Protein AF-A0A7C5E8R4-F1 (afdb_monomer)

Nearest PDB structures (foldseek):
  7vsr-assembly1_N  TM=3.835E-01  e=7.358E-01  Escherichia coli K-12
  7dvb-assembly1_A  TM=5.739E-01  e=4.424E+00  Bacteroides thetaiotaomicron
  8g7m-assembly1_G  TM=2.195E-01  e=1.228E+00  Homo sapiens

Structure (mmCIF, N/CA/C/O backbone):
data_AF-A0A7C5E8R4-F1
#
_entry.id   AF-A0A7C5E8R4-F1
#
loop_
_atom_site.group_PDB
_atom_site.id
_atom_site.type_symbol
_atom_site.label_atom_id
_atom_site.label_alt_id
_atom_site.label_comp_id
_atom_site.label_asym_id
_atom_site.label_entity_id
_atom_site.label_seq_id
_atom_site.pdbx_PDB_ins_code
_atom_site.Cartn_x
_atom_site.Cartn_y
_atom_site.Cartn_z
_atom_site.occupancy
_atom_site.B_iso_or_equiv
_atom_site.auth_seq_id
_atom_site.auth_comp_id
_atom_site.auth_asym_id
_atom_site.auth_atom_id
_atom_site.pdbx_PDB_model_num
ATOM 1 N N . MET A 1 1 ? -2.886 -1.172 14.171 1.00 91.06 1 MET A N 1
ATOM 2 C CA . MET A 1 1 ? -3.017 -1.375 12.715 1.00 91.06 1 MET A CA 1
ATOM 3 C C . MET A 1 1 ? -2.032 -2.446 12.272 1.00 91.06 1 MET A C 1
ATOM 5 O O . MET A 1 1 ? -0.937 -2.501 12.823 1.00 91.06 1 MET A O 1
ATOM 9 N N . HIS A 1 2 ? -2.402 -3.301 11.320 1.00 93.00 2 HIS A N 1
ATOM 10 C CA . HIS A 1 2 ? -1.502 -4.314 10.748 1.00 93.00 2 HIS A CA 1
ATOM 11 C C . HIS A 1 2 ? -1.121 -3.927 9.313 1.00 93.00 2 HIS A C 1
ATOM 13 O O . HIS A 1 2 ? -1.971 -3.427 8.581 1.00 93.00 2 HIS A O 1
ATOM 19 N N . VAL A 1 3 ? 0.144 -4.123 8.923 1.00 95.75 3 VAL A N 1
ATOM 20 C CA . VAL A 1 3 ? 0.657 -3.740 7.598 1.00 95.75 3 VAL A CA 1
ATOM 21 C C . VAL A 1 3 ? 1.123 -4.980 6.846 1.00 95.75 3 VAL A C 1
ATOM 23 O O . VAL A 1 3 ? 1.977 -5.714 7.336 1.00 95.75 3 VAL A O 1
ATOM 26 N N . ILE A 1 4 ? 0.585 -5.176 5.648 1.00 97.00 4 ILE A N 1
ATOM 27 C CA . ILE A 1 4 ? 1.017 -6.169 4.666 1.00 97.00 4 ILE A CA 1
ATOM 28 C C . ILE A 1 4 ? 1.792 -5.407 3.590 1.00 97.00 4 ILE A C 1
ATOM 30 O O . ILE A 1 4 ? 1.228 -4.557 2.909 1.00 97.00 4 ILE A O 1
ATOM 34 N N . ASP A 1 5 ? 3.088 -5.666 3.454 1.00 97.06 5 ASP A N 1
ATOM 35 C CA . ASP A 1 5 ? 3.954 -4.944 2.518 1.00 97.06 5 ASP A CA 1
ATOM 36 C C . ASP A 1 5 ? 4.384 -5.859 1.366 1.00 97.06 5 ASP A C 1
ATOM 38 O O . ASP A 1 5 ? 5.187 -6.773 1.554 1.00 97.06 5 ASP A O 1
ATOM 42 N N . LEU A 1 6 ? 3.849 -5.603 0.170 1.00 97.75 6 LEU A N 1
ATOM 43 C CA . LEU A 1 6 ? 4.132 -6.363 -1.049 1.00 97.75 6 LEU A CA 1
ATOM 44 C C . LEU A 1 6 ? 5.290 -5.761 -1.866 1.00 97.75 6 LEU A C 1
ATOM 46 O O . LEU A 1 6 ? 5.515 -6.164 -3.008 1.00 97.75 6 LEU A O 1
ATOM 50 N N . THR A 1 7 ? 6.038 -4.798 -1.318 1.00 97.06 7 THR A N 1
ATOM 51 C CA . THR A 1 7 ? 7.160 -4.144 -2.016 1.00 97.06 7 THR A CA 1
ATOM 52 C C . THR A 1 7 ? 8.213 -5.155 -2.475 1.00 97.06 7 THR A C 1
ATOM 54 O O . THR A 1 7 ? 8.653 -5.139 -3.626 1.00 97.06 7 THR A O 1
ATOM 57 N N . GLN A 1 8 ? 8.580 -6.088 -1.592 1.00 97.31 8 GLN A N 1
ATOM 58 C CA . GLN A 1 8 ? 9.568 -7.121 -1.898 1.00 97.31 8 GLN A CA 1
ATOM 59 C C . GLN A 1 8 ? 9.076 -8.091 -2.9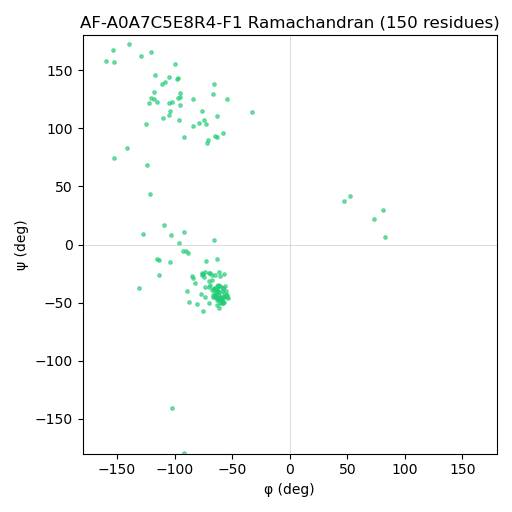83 1.00 97.31 8 GLN A C 1
ATOM 61 O O . GLN A 1 8 ? 9.867 -8.496 -3.840 1.00 97.31 8 GLN A O 1
ATOM 66 N N . ASP A 1 9 ? 7.789 -8.450 -2.960 1.00 97.94 9 ASP A N 1
ATOM 67 C CA . ASP A 1 9 ? 7.179 -9.308 -3.978 1.00 97.94 9 ASP A CA 1
ATOM 68 C C . ASP A 1 9 ? 7.176 -8.616 -5.341 1.00 97.94 9 ASP A C 1
ATOM 70 O O . ASP A 1 9 ? 7.522 -9.240 -6.343 1.00 97.94 9 ASP A O 1
ATOM 74 N N . TYR A 1 10 ? 6.869 -7.316 -5.381 1.00 97.44 10 TYR A N 1
ATOM 75 C CA . TYR A 1 10 ? 6.907 -6.540 -6.617 1.00 97.44 10 TYR A CA 1
ATOM 76 C C . TYR A 1 10 ? 8.308 -6.525 -7.232 1.00 97.44 10 TYR A C 1
ATOM 78 O O . TYR A 1 10 ? 8.483 -6.859 -8.404 1.00 97.44 10 TYR A O 1
ATOM 86 N N . ILE A 1 11 ? 9.326 -6.194 -6.435 1.00 96.94 11 ILE A N 1
ATOM 87 C CA . ILE A 1 11 ? 10.716 -6.162 -6.902 1.00 96.94 11 ILE A CA 1
ATOM 88 C C . ILE A 1 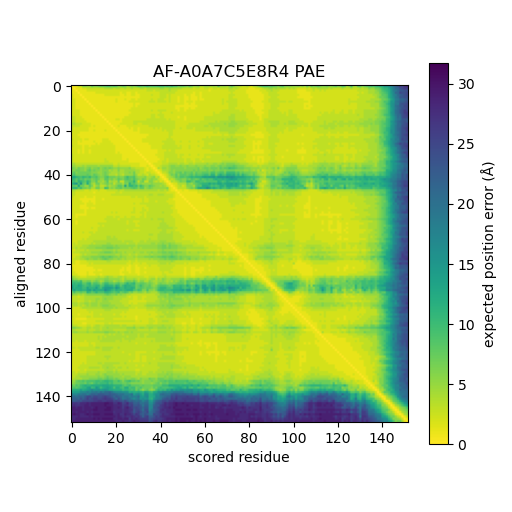11 ? 11.131 -7.541 -7.420 1.00 96.94 11 ILE A C 1
ATOM 90 O O . ILE A 1 11 ? 11.633 -7.676 -8.536 1.00 96.94 11 ILE A O 1
ATOM 94 N N . ARG A 1 12 ? 10.863 -8.590 -6.640 1.00 97.31 12 ARG A N 1
ATOM 95 C CA . ARG A 1 12 ? 11.242 -9.956 -6.996 1.00 97.31 12 ARG A CA 1
ATOM 96 C C . ARG A 1 12 ? 10.547 -10.436 -8.268 1.00 97.31 12 ARG A C 1
ATOM 98 O O . ARG A 1 12 ? 11.205 -10.980 -9.152 1.00 97.31 12 ARG A O 1
ATOM 105 N N . TYR A 1 13 ? 9.227 -10.316 -8.342 1.00 96.62 13 TYR A N 1
ATOM 106 C CA . TYR A 1 13 ? 8.450 -10.946 -9.405 1.00 96.62 13 TYR A CA 1
ATOM 107 C C . TYR A 1 13 ? 8.312 -10.055 -10.634 1.00 96.62 13 TYR A C 1
ATOM 109 O O . TYR A 1 13 ? 8.445 -10.557 -11.745 1.00 96.62 13 TYR A O 1
ATOM 117 N N . VAL A 1 14 ? 8.106 -8.748 -10.471 1.00 94.75 14 VAL A N 1
ATOM 118 C CA . VAL A 1 14 ? 7.896 -7.827 -11.599 1.00 94.75 14 VAL A CA 1
ATOM 119 C C . VAL A 1 14 ? 9.218 -7.301 -12.146 1.00 94.75 14 VAL A C 1
ATOM 121 O O . VAL A 1 14 ? 9.431 -7.358 -13.355 1.00 94.75 14 VAL A O 1
ATOM 124 N N . ILE A 1 15 ? 10.118 -6.809 -11.289 1.00 9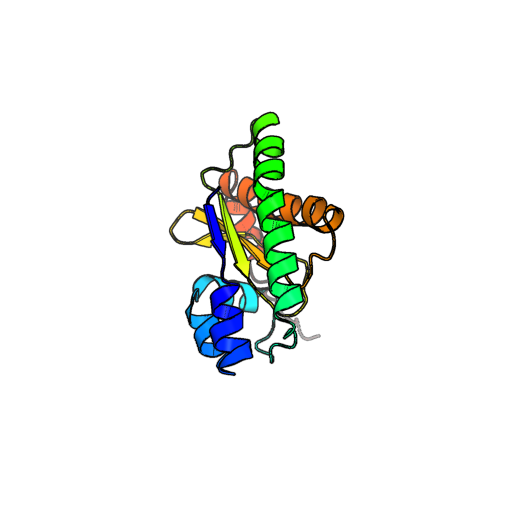4.88 15 ILE A N 1
ATOM 125 C CA . ILE A 1 15 ? 11.355 -6.160 -11.756 1.00 94.88 15 ILE A CA 1
ATOM 126 C C . ILE A 1 15 ? 12.417 -7.194 -12.130 1.00 94.88 15 ILE A C 1
ATOM 128 O O . ILE A 1 15 ? 12.958 -7.150 -13.233 1.00 94.88 15 ILE A O 1
ATOM 132 N N . GLN A 1 16 ? 12.701 -8.139 -11.235 1.00 95.38 16 GLN A N 1
ATOM 133 C CA . GLN A 1 16 ? 13.826 -9.064 -11.400 1.00 95.38 16 GLN A CA 1
ATOM 134 C C . GLN A 1 16 ? 13.496 -10.281 -12.273 1.00 95.38 16 GLN A C 1
ATOM 136 O O . GLN A 1 16 ? 14.392 -10.839 -12.905 1.00 95.38 16 GLN A O 1
ATOM 141 N N . GLN A 1 17 ? 12.233 -10.721 -12.299 1.00 95.38 17 GLN A N 1
ATOM 142 C CA . GLN A 1 17 ? 11.823 -11.950 -12.995 1.00 95.38 17 GLN A CA 1
ATOM 143 C C . GLN A 1 17 ? 10.911 -11.730 -14.204 1.00 95.38 17 GLN A C 1
ATOM 145 O O . GLN A 1 17 ? 10.717 -12.683 -14.957 1.00 95.38 17 GLN A O 1
ATOM 150 N N . ASP A 1 18 ? 10.350 -10.530 -14.384 1.00 93.62 18 ASP A N 1
ATOM 151 C CA . ASP A 1 18 ? 9.354 -10.219 -15.424 1.00 93.62 18 ASP A CA 1
ATOM 152 C C . ASP A 1 18 ? 8.152 -11.192 -15.420 1.00 93.62 18 ASP A C 1
ATOM 154 O O . ASP A 1 18 ? 7.670 -11.671 -16.445 1.00 93.62 18 ASP A O 1
ATOM 158 N N . ARG A 1 19 ? 7.676 -11.531 -14.215 1.00 94.69 19 ARG A N 1
ATOM 159 C CA . ARG A 1 19 ? 6.561 -12.450 -13.936 1.00 94.69 19 ARG A CA 1
ATOM 160 C C . ARG A 1 19 ? 5.482 -11.768 -13.084 1.00 94.69 19 ARG A C 1
ATOM 162 O O . ARG A 1 19 ? 5.278 -12.165 -11.936 1.00 94.69 19 ARG A O 1
ATOM 169 N N . PRO A 1 20 ? 4.747 -10.780 -13.624 1.00 93.50 20 PRO A N 1
ATOM 170 C CA . PRO A 1 20 ? 3.725 -10.048 -12.870 1.00 93.50 20 PRO A CA 1
ATOM 171 C C . PRO A 1 20 ? 2.592 -10.926 -12.329 1.00 93.50 20 PRO A C 1
ATOM 173 O O . PRO A 1 20 ? 2.060 -10.627 -11.270 1.00 93.50 20 PRO A O 1
ATOM 176 N N . ALA A 1 21 ? 2.292 -12.060 -12.967 1.00 94.44 21 ALA A N 1
ATOM 177 C CA . ALA A 1 21 ? 1.315 -13.010 -12.434 1.00 94.44 21 ALA A CA 1
ATOM 178 C C . ALA A 1 21 ? 1.688 -13.523 -11.027 1.00 94.44 21 ALA A C 1
ATOM 180 O O . ALA A 1 21 ? 0.820 -13.635 -10.177 1.00 94.44 21 ALA A O 1
ATOM 181 N N . LEU A 1 22 ? 2.979 -13.748 -10.738 1.00 96.38 22 LEU A N 1
ATOM 182 C CA . LEU A 1 22 ? 3.416 -14.190 -9.404 1.00 96.38 22 LEU A CA 1
ATOM 183 C C . LEU A 1 22 ? 3.279 -13.094 -8.341 1.00 96.38 22 LEU A C 1
ATOM 185 O O . LEU A 1 22 ? 3.178 -13.396 -7.155 1.00 96.38 22 LEU A O 1
ATOM 189 N N . TYR A 1 23 ? 3.301 -11.830 -8.765 1.00 96.56 23 TYR A N 1
ATOM 190 C CA . TYR A 1 23 ? 3.002 -10.701 -7.897 1.00 96.56 23 TYR A CA 1
ATOM 191 C C . TYR A 1 23 ? 1.503 -10.617 -7.607 1.00 96.56 23 TYR A C 1
ATOM 193 O O . TYR A 1 23 ? 1.113 -10.492 -6.453 1.00 96.56 23 TYR A O 1
ATOM 201 N N . GLU A 1 24 ? 0.666 -10.769 -8.636 1.00 95.62 24 GLU A N 1
ATOM 202 C CA . GLU A 1 24 ? -0.789 -10.830 -8.470 1.00 95.62 24 GLU A CA 1
ATOM 203 C C . GLU A 1 24 ? -1.215 -12.014 -7.574 1.00 95.62 24 GLU A C 1
ATOM 205 O O . GLU A 1 24 ? -2.111 -11.882 -6.739 1.00 95.62 24 GLU A O 1
ATOM 210 N N . ASP A 1 25 ? -0.512 -13.144 -7.671 1.00 96.81 25 ASP A N 1
ATOM 211 C CA . ASP A 1 25 ? -0.744 -14.337 -6.851 1.00 96.81 25 ASP A CA 1
ATOM 212 C C . ASP A 1 25 ? -0.292 -14.182 -5.385 1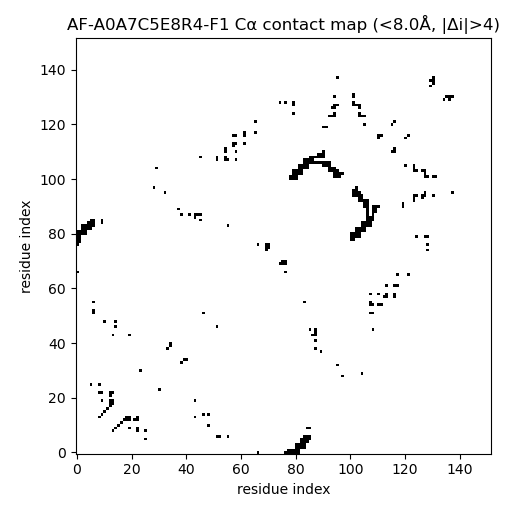.00 96.81 25 ASP A C 1
ATOM 214 O O . ASP A 1 25 ? -0.666 -15.007 -4.549 1.00 96.81 25 ASP A O 1
ATOM 218 N N . SER A 1 26 ? 0.498 -13.154 -5.037 1.00 97.12 26 SER A N 1
ATOM 219 C CA . SER A 1 26 ? 0.954 -12.962 -3.651 1.00 97.12 26 SER A CA 1
ATOM 220 C C . SER A 1 26 ? -0.159 -12.463 -2.725 1.00 97.12 26 SER A C 1
ATOM 222 O O . SER A 1 26 ? -0.111 -12.713 -1.519 1.00 97.12 26 SER A O 1
ATOM 224 N N . LEU A 1 27 ? -1.190 -11.815 -3.284 1.00 96.94 27 LEU A N 1
ATOM 225 C CA . LEU A 1 27 ? -2.408 -11.447 -2.562 1.00 96.94 27 LEU A CA 1
ATOM 226 C C . LEU A 1 27 ? -3.624 -11.357 -3.511 1.00 96.94 27 LEU A C 1
ATOM 228 O O . LEU A 1 27 ? -4.087 -10.255 -3.814 1.00 96.94 27 LEU A O 1
ATOM 232 N N . PRO A 1 28 ? -4.187 -12.488 -3.977 1.00 95.25 28 PRO A N 1
ATOM 233 C CA . PRO A 1 28 ? -5.179 -12.505 -5.057 1.00 95.25 28 PRO A CA 1
ATOM 234 C C . PRO A 1 28 ? -6.402 -11.616 -4.804 1.00 95.25 28 PRO A C 1
ATOM 236 O O . PRO A 1 28 ? -6.849 -10.898 -5.696 1.00 95.25 28 PRO A O 1
ATOM 239 N N . GLN A 1 29 ? -6.910 -11.596 -3.569 1.00 94.56 29 GLN A N 1
ATOM 240 C CA . GLN A 1 29 ? -8.087 -10.815 -3.182 1.00 94.56 29 GLN A CA 1
ATOM 241 C C . GLN A 1 29 ? -7.869 -9.306 -3.359 1.00 94.56 29 GLN A C 1
ATOM 243 O O . GLN A 1 29 ? -8.799 -8.592 -3.740 1.00 94.56 29 GLN A O 1
ATOM 248 N N . LEU A 1 30 ? -6.644 -8.817 -3.113 1.00 94.25 30 LEU A N 1
ATOM 249 C CA . LEU A 1 30 ? -6.281 -7.428 -3.389 1.00 94.25 30 LEU 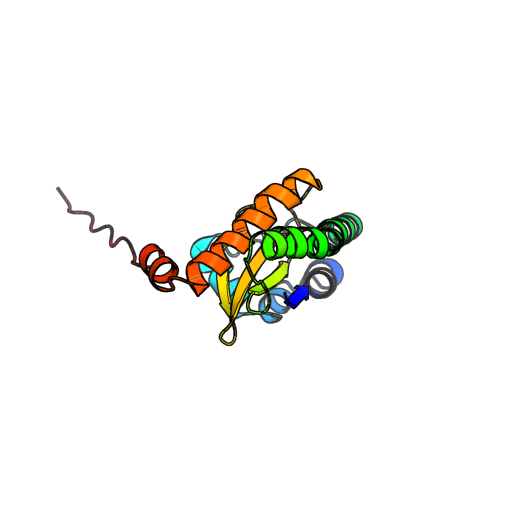A CA 1
ATOM 250 C C . LEU A 1 30 ? -6.424 -7.142 -4.880 1.00 94.25 30 LEU A C 1
ATOM 252 O O . LEU A 1 30 ? -7.095 -6.184 -5.257 1.00 94.25 30 LEU A O 1
ATOM 256 N N . PHE A 1 31 ? -5.774 -7.946 -5.720 1.00 93.50 31 PHE A N 1
ATOM 257 C CA . PHE A 1 31 ? -5.692 -7.672 -7.152 1.00 93.50 31 PHE A CA 1
ATOM 258 C C . PHE A 1 31 ? -7.035 -7.872 -7.852 1.00 93.50 31 PHE A C 1
ATOM 260 O O . PHE A 1 31 ? -7.393 -7.072 -8.714 1.00 93.50 31 PHE A O 1
ATOM 267 N N . GLU A 1 32 ? -7.835 -8.858 -7.441 1.00 92.19 32 GLU A N 1
ATOM 268 C CA . GLU A 1 32 ? -9.220 -9.000 -7.898 1.00 92.19 32 GLU A CA 1
ATOM 269 C C . GLU A 1 32 ? -10.038 -7.738 -7.605 1.00 92.19 32 GLU A C 1
ATOM 271 O O . GLU A 1 32 ? -10.671 -7.191 -8.511 1.00 92.19 32 GLU A O 1
ATOM 276 N N . HIS A 1 33 ? -9.975 -7.227 -6.371 1.00 90.25 33 HIS A N 1
ATOM 277 C CA . HIS A 1 33 ? -10.667 -5.997 -5.996 1.00 90.25 33 HIS A CA 1
ATOM 278 C C . HIS A 1 33 ? -10.118 -4.777 -6.756 1.00 90.25 33 HIS A C 1
ATOM 280 O O . HIS A 1 33 ? -10.879 -3.962 -7.282 1.00 90.25 33 HIS A O 1
ATOM 286 N N . TYR A 1 34 ? -8.795 -4.649 -6.850 1.00 91.00 34 TYR A N 1
ATOM 287 C CA . TYR A 1 34 ? -8.120 -3.547 -7.532 1.00 91.00 34 TYR A CA 1
ATOM 288 C C . TYR A 1 34 ? -8.495 -3.476 -9.019 1.00 91.00 34 TYR A C 1
ATOM 290 O O . TYR A 1 34 ? -8.860 -2.409 -9.516 1.00 91.00 34 TYR A O 1
ATOM 298 N N . TYR A 1 35 ? -8.501 -4.608 -9.728 1.00 90.62 35 TYR A N 1
ATOM 299 C CA . TYR A 1 35 ? -8.896 -4.650 -11.139 1.00 90.62 35 TYR A CA 1
ATOM 300 C C . TYR A 1 35 ? -10.405 -4.549 -11.358 1.00 90.62 35 TYR A C 1
ATOM 302 O O . TYR A 1 35 ? -10.845 -4.101 -12.414 1.00 90.62 35 TYR A O 1
ATOM 310 N N . GLN A 1 36 ? -11.224 -4.947 -10.384 1.00 87.56 36 GLN A N 1
ATOM 311 C CA . GLN A 1 36 ? -12.671 -4.789 -10.499 1.00 87.56 36 GLN A CA 1
ATOM 312 C C . GLN A 1 36 ? -13.085 -3.311 -10.530 1.00 87.56 36 GLN A C 1
ATOM 314 O O . GLN A 1 36 ? -14.035 -2.960 -11.234 1.00 87.56 36 GLN A O 1
ATOM 319 N N . PHE A 1 37 ? -12.412 -2.460 -9.753 1.00 82.88 37 PHE A N 1
ATOM 320 C CA . PHE A 1 37 ? -12.860 -1.084 -9.537 1.00 82.88 37 PHE A CA 1
ATOM 321 C C . PHE A 1 37 ? -11.943 -0.019 -10.120 1.00 82.88 37 PHE A C 1
ATOM 323 O O . PHE A 1 37 ? -12.424 1.078 -10.397 1.00 82.88 37 PHE A O 1
ATOM 330 N N . TRP A 1 38 ? -10.652 -0.308 -10.278 1.00 85.56 38 TRP A N 1
ATOM 331 C CA . TRP A 1 38 ? -9.662 0.761 -10.333 1.00 85.56 38 TRP A CA 1
ATOM 332 C C . TRP A 1 38 ? -8.681 0.697 -11.493 1.00 85.56 38 TRP A C 1
ATOM 334 O O . TRP A 1 38 ? -8.318 1.730 -12.054 1.00 85.56 38 TRP A O 1
ATOM 344 N N . ALA A 1 39 ? -8.261 -0.506 -11.864 1.00 86.75 39 ALA A N 1
ATOM 345 C CA . ALA A 1 39 ? -7.252 -0.713 -12.889 1.00 86.75 39 ALA A CA 1
ATOM 346 C C . ALA A 1 39 ? -7.706 -1.722 -13.943 1.00 86.75 39 ALA A C 1
ATOM 348 O O . ALA A 1 39 ? -8.602 -2.533 -13.730 1.00 86.75 39 ALA A O 1
ATOM 349 N N . SER A 1 40 ? -7.037 -1.697 -15.090 1.00 85.31 40 SER A N 1
ATOM 350 C CA . SER A 1 40 ? -7.140 -2.759 -16.094 1.00 85.31 40 SER A CA 1
ATOM 351 C C . SER A 1 40 ? -5.937 -3.688 -15.971 1.00 85.31 40 SER A C 1
ATOM 353 O O . SER A 1 40 ? -4.880 -3.264 -15.518 1.00 85.31 40 SER A O 1
ATOM 355 N N . ARG A 1 41 ? -6.034 -4.945 -16.404 1.00 83.69 41 ARG A N 1
ATOM 356 C CA . ARG A 1 41 ? -4.841 -5.799 -16.507 1.00 83.69 41 ARG A CA 1
ATOM 357 C C . ARG A 1 41 ? -3.971 -5.324 -17.678 1.00 83.69 41 ARG A C 1
ATOM 359 O O . ARG A 1 41 ? -4.139 -5.767 -18.809 1.00 83.69 41 ARG A O 1
ATOM 366 N N . SER A 1 42 ? -3.096 -4.365 -17.396 1.00 81.19 42 SER A N 1
ATOM 367 C CA . SER A 1 42 ? -2.097 -3.798 -18.298 1.00 81.19 42 SER A CA 1
ATOM 368 C C . SER A 1 42 ? -0.694 -4.005 -17.719 1.00 81.19 42 SER A C 1
ATOM 370 O O . SER A 1 42 ? -0.538 -4.388 -16.558 1.00 81.19 42 SER A O 1
ATOM 372 N N . SER A 1 43 ? 0.337 -3.806 -18.538 1.00 79.00 43 SER A N 1
ATOM 373 C CA . SER A 1 43 ? 1.722 -3.991 -18.103 1.00 79.00 43 SER A CA 1
ATOM 374 C C . SER A 1 43 ? 2.118 -2.970 -17.036 1.00 79.00 43 SER A C 1
ATOM 376 O O . SER A 1 43 ? 1.841 -1.778 -17.159 1.00 79.00 43 SER A O 1
ATOM 378 N N . TYR A 1 44 ? 2.842 -3.434 -16.020 1.00 81.38 44 TYR A N 1
ATOM 379 C CA . TYR A 1 44 ? 3.431 -2.570 -15.004 1.00 81.38 44 TYR A CA 1
ATOM 380 C C . TYR A 1 44 ? 4.523 -1.674 -15.602 1.00 81.38 44 TYR A C 1
ATOM 382 O O . TYR A 1 44 ? 5.441 -2.151 -16.275 1.00 81.38 44 TYR A O 1
ATOM 390 N N . PHE A 1 45 ? 4.432 -0.369 -15.339 1.00 78.56 45 PHE A N 1
ATOM 391 C CA . PHE A 1 45 ? 5.345 0.637 -15.894 1.00 78.56 45 PHE A CA 1
ATOM 392 C C . PHE A 1 45 ? 6.389 1.143 -14.889 1.00 78.56 45 PHE A C 1
ATOM 394 O O . PHE A 1 45 ? 7.369 1.772 -15.284 1.00 78.56 45 PHE A O 1
ATOM 401 N N . TYR A 1 46 ? 6.193 0.893 -13.595 1.00 80.00 46 TYR A N 1
ATOM 402 C CA . TYR A 1 46 ? 6.998 1.492 -12.538 1.00 80.00 46 TYR A CA 1
ATOM 403 C C . TYR A 1 46 ? 8.127 0.553 -12.099 1.00 80.00 46 TYR A C 1
ATOM 405 O O . TYR A 1 46 ? 7.861 -0.473 -11.486 1.00 80.00 46 TYR A O 1
ATOM 413 N N . LYS A 1 47 ? 9.384 0.846 -12.451 1.00 84.31 47 LYS A N 1
ATOM 414 C CA . LYS A 1 47 ? 10.496 -0.122 -12.313 1.00 84.31 47 LYS A CA 1
ATOM 415 C C . LYS A 1 47 ? 11.728 0.395 -11.556 1.00 84.31 47 LYS A C 1
ATOM 417 O O . LYS A 1 47 ? 12.753 -0.275 -11.555 1.00 84.31 47 LYS A O 1
ATOM 422 N N . ASP A 1 48 ? 11.653 1.566 -10.927 1.00 93.44 48 ASP A N 1
ATOM 423 C CA . ASP A 1 48 ? 12.771 2.105 -10.142 1.00 93.44 48 ASP A CA 1
ATOM 424 C C . ASP A 1 48 ? 12.765 1.518 -8.721 1.00 93.44 48 ASP A C 1
ATOM 426 O O . ASP A 1 48 ? 11.965 1.926 -7.881 1.00 93.44 48 ASP A O 1
ATOM 430 N N . GLU A 1 49 ? 13.642 0.541 -8.459 1.00 95.00 49 GLU A N 1
ATOM 431 C CA . GLU A 1 49 ? 13.735 -0.135 -7.154 1.00 95.00 49 GLU A CA 1
ATOM 432 C C . GLU A 1 49 ? 14.046 0.827 -5.997 1.00 95.00 49 GLU A C 1
ATOM 434 O O . GLU A 1 49 ? 13.467 0.688 -4.919 1.00 95.00 49 GLU A O 1
ATOM 439 N N . SER A 1 50 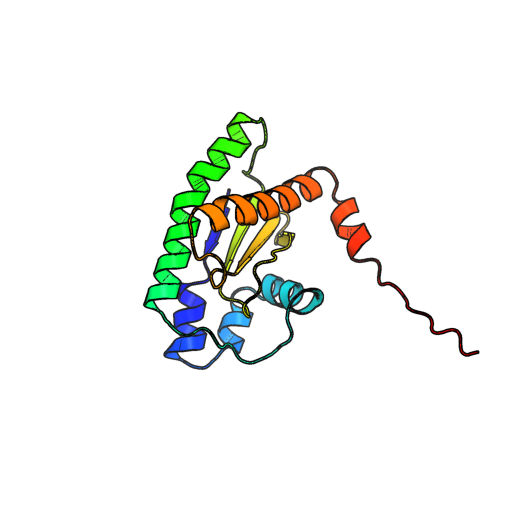? 14.934 1.805 -6.206 1.00 94.88 50 SER A N 1
ATOM 440 C CA . SER A 1 50 ? 15.325 2.751 -5.151 1.00 94.88 50 SER A CA 1
ATOM 441 C C . SER A 1 50 ? 14.152 3.637 -4.760 1.00 94.88 50 SER A C 1
ATOM 443 O O . SER A 1 50 ? 13.874 3.827 -3.578 1.00 94.88 50 SER A O 1
ATOM 445 N N . GLU A 1 51 ? 13.429 4.149 -5.753 1.00 94.50 51 GLU A N 1
ATOM 446 C CA . GLU A 1 51 ? 12.260 4.987 -5.510 1.00 94.50 51 GLU A CA 1
ATOM 447 C C . GLU A 1 51 ? 11.097 4.171 -4.910 1.00 94.50 51 GLU A C 1
ATOM 449 O O . GLU A 1 51 ? 10.364 4.666 -4.055 1.00 94.50 51 GLU A O 1
ATOM 454 N N . ILE A 1 52 ? 10.929 2.905 -5.305 1.00 95.25 52 ILE A N 1
ATOM 455 C CA . ILE A 1 52 ? 9.958 1.988 -4.688 1.00 95.25 52 ILE A CA 1
ATOM 456 C C . ILE A 1 52 ? 10.225 1.841 -3.185 1.00 95.25 52 ILE A C 1
ATOM 458 O O . ILE A 1 52 ? 9.307 2.028 -2.381 1.00 95.25 52 ILE A O 1
ATOM 462 N N . TRP A 1 53 ? 11.472 1.557 -2.799 1.00 95.81 53 TRP A N 1
ATOM 463 C CA . TRP A 1 53 ? 11.842 1.453 -1.388 1.00 95.81 53 TRP A CA 1
ATOM 464 C C . TRP A 1 53 ? 11.650 2.768 -0.651 1.00 95.81 53 TRP A C 1
ATOM 466 O O . TRP A 1 53 ? 11.021 2.780 0.405 1.00 95.81 53 TRP A O 1
ATOM 476 N N . HIS A 1 54 ? 12.098 3.875 -1.246 1.00 95.50 54 HIS A N 1
ATOM 477 C CA . HIS A 1 54 ? 11.945 5.199 -0.659 1.00 95.50 54 HIS A CA 1
ATOM 478 C C . HIS A 1 54 ? 10.480 5.518 -0.325 1.00 95.50 54 HIS A C 1
ATOM 480 O O . HIS A 1 54 ? 10.173 6.007 0.762 1.00 95.50 54 HIS A O 1
ATOM 486 N N . ARG A 1 55 ? 9.549 5.202 -1.232 1.00 94.75 55 ARG A N 1
ATOM 487 C CA . ARG A 1 55 ? 8.116 5.451 -1.020 1.00 94.75 55 ARG A CA 1
ATOM 488 C C . ARG A 1 55 ? 7.485 4.490 -0.021 1.00 94.75 55 ARG A C 1
ATOM 490 O O . ARG A 1 55 ? 6.636 4.919 0.760 1.00 94.75 55 ARG A O 1
ATOM 497 N N . SER A 1 56 ? 7.901 3.223 -0.014 1.00 95.88 56 SER A N 1
ATOM 498 C CA . SER A 1 56 ? 7.479 2.269 1.019 1.00 95.88 56 SER A CA 1
ATOM 499 C C . SER A 1 56 ? 7.882 2.767 2.409 1.00 95.88 56 SER A C 1
ATOM 501 O O . SER A 1 56 ? 7.032 2.876 3.295 1.00 95.88 56 SER A O 1
ATOM 503 N N . GLU A 1 57 ? 9.144 3.168 2.584 1.00 96.12 57 GLU A N 1
ATOM 504 C CA . GLU A 1 57 ? 9.660 3.737 3.835 1.00 96.12 57 GLU A CA 1
ATOM 505 C C . GLU A 1 57 ? 8.902 5.005 4.236 1.00 96.12 57 GLU A C 1
ATOM 507 O O . GLU A 1 57 ? 8.427 5.106 5.367 1.00 96.12 57 GLU A O 1
ATOM 512 N N . LEU A 1 58 ? 8.688 5.928 3.292 1.00 95.81 58 LEU A N 1
ATOM 513 C CA . LEU A 1 58 ? 7.946 7.167 3.523 1.00 95.81 58 LEU A CA 1
ATOM 514 C C . LEU A 1 58 ? 6.553 6.912 4.117 1.00 95.81 58 LEU A C 1
ATOM 516 O O . LEU A 1 58 ? 6.144 7.588 5.065 1.00 95.81 58 LEU A O 1
ATOM 520 N N . VAL A 1 59 ? 5.810 5.950 3.560 1.00 95.88 59 VAL A N 1
ATOM 521 C CA . VAL A 1 59 ? 4.482 5.586 4.066 1.00 95.88 59 VAL A CA 1
ATOM 522 C C . VAL A 1 59 ? 4.607 4.880 5.413 1.00 95.88 59 VAL A C 1
ATOM 524 O O . VAL A 1 59 ? 3.952 5.286 6.375 1.00 95.88 59 VAL A O 1
ATOM 527 N N . ARG A 1 60 ? 5.467 3.861 5.514 1.00 96.12 60 ARG A N 1
ATOM 528 C CA . ARG A 1 60 ? 5.638 3.040 6.722 1.00 96.12 60 ARG A CA 1
ATOM 529 C C . ARG A 1 60 ? 6.030 3.857 7.943 1.00 96.12 60 ARG A C 1
ATOM 531 O O . ARG A 1 60 ? 5.415 3.692 8.994 1.00 96.12 60 ARG A O 1
ATOM 538 N N . ASP A 1 61 ? 6.979 4.771 7.798 1.00 95.81 61 ASP A N 1
ATOM 539 C CA . ASP A 1 61 ? 7.435 5.633 8.889 1.00 95.81 61 ASP A CA 1
ATOM 540 C C . ASP A 1 61 ? 6.352 6.624 9.322 1.00 95.81 61 ASP A C 1
ATOM 542 O O . ASP A 1 61 ? 6.305 7.066 10.477 1.00 95.81 61 ASP A O 1
ATOM 546 N N . ARG A 1 62 ? 5.433 6.964 8.410 1.00 96.31 62 ARG A N 1
ATOM 547 C CA . ARG A 1 62 ? 4.339 7.889 8.690 1.00 96.31 62 ARG A CA 1
ATOM 548 C C . ARG A 1 62 ? 3.125 7.224 9.337 1.00 96.31 62 ARG A C 1
ATOM 550 O O . ARG A 1 62 ? 2.417 7.889 10.098 1.00 96.31 62 ARG A O 1
ATOM 557 N N . LEU A 1 63 ? 2.902 5.930 9.108 1.00 95.69 63 LEU A N 1
ATOM 558 C CA . LEU A 1 63 ? 1.755 5.185 9.643 1.00 95.69 63 LEU A CA 1
ATOM 559 C C . LEU A 1 63 ? 1.608 5.271 11.181 1.00 95.69 63 LEU A C 1
ATOM 561 O O . LEU A 1 63 ? 0.501 5.581 11.626 1.00 95.69 63 LEU A O 1
ATOM 565 N N . PRO A 1 64 ? 2.661 5.116 12.015 1.00 95.88 64 PRO A N 1
ATOM 566 C CA . PRO A 1 64 ? 2.537 5.256 13.472 1.00 95.88 64 PRO A CA 1
ATOM 567 C C . PRO A 1 64 ? 2.081 6.651 13.917 1.00 95.88 64 PRO A C 1
ATOM 569 O O . PRO A 1 64 ? 1.327 6.805 14.883 1.00 95.88 64 PRO A O 1
ATOM 572 N N . PHE A 1 65 ? 2.525 7.696 13.209 1.00 96.19 65 PHE A N 1
ATOM 573 C CA . PHE A 1 65 ? 2.074 9.059 13.474 1.00 96.19 65 PHE A CA 1
ATOM 574 C C . PHE A 1 65 ? 0.580 9.211 13.168 1.00 96.19 65 PHE A C 1
ATOM 576 O O . PHE A 1 65 ? -0.146 9.791 13.982 1.00 96.19 65 PHE A O 1
ATOM 583 N N . LEU A 1 66 ? 0.118 8.678 12.032 1.00 95.88 66 LEU A N 1
ATOM 584 C CA . LEU A 1 66 ? -1.296 8.703 11.657 1.00 95.88 66 LEU A CA 1
ATOM 585 C C . LEU A 1 66 ? -2.143 7.913 12.656 1.00 95.88 66 LEU A C 1
ATOM 587 O O . LEU A 1 66 ? -3.114 8.452 13.183 1.00 95.88 66 LEU A O 1
ATOM 591 N N . GLU A 1 67 ? -1.735 6.696 13.012 1.00 95.56 67 GLU A N 1
ATOM 592 C CA . GLU A 1 67 ? -2.423 5.866 14.006 1.00 95.56 67 GLU A CA 1
ATOM 593 C C . GLU A 1 67 ? -2.599 6.598 15.343 1.00 95.56 67 GLU A C 1
ATOM 595 O O . GLU A 1 67 ? -3.700 6.634 15.903 1.00 95.56 67 GLU A O 1
ATOM 600 N N . LYS A 1 68 ? -1.556 7.292 15.816 1.00 96.06 68 LYS A N 1
ATOM 601 C CA . LYS A 1 68 ? -1.645 8.141 17.010 1.00 96.06 68 LYS A CA 1
ATOM 602 C C . LYS A 1 68 ? -2.625 9.305 16.834 1.00 96.06 68 LYS A C 1
ATOM 604 O O . LYS A 1 68 ? -3.342 9.648 17.775 1.00 96.06 68 LYS A O 1
ATOM 609 N N . LYS A 1 69 ? -2.676 9.942 15.658 1.00 96.50 69 LYS A N 1
ATOM 610 C CA . LYS A 1 69 ? -3.630 11.031 15.375 1.00 96.50 69 LYS A CA 1
ATOM 611 C C . LYS A 1 69 ? -5.077 10.543 15.404 1.00 96.50 69 LYS A C 1
ATOM 613 O O . LYS A 1 69 ? -5.898 11.220 16.021 1.00 96.50 69 LYS A O 1
ATOM 618 N N . PHE A 1 70 ? -5.368 9.386 14.811 1.00 95.50 70 PHE A N 1
ATOM 619 C CA . PHE A 1 70 ? -6.685 8.746 14.885 1.00 95.50 70 PHE A CA 1
ATOM 620 C C . PHE A 1 70 ? -7.041 8.368 16.331 1.00 95.50 70 PHE A C 1
ATOM 622 O O . PHE A 1 70 ? -8.104 8.750 16.826 1.00 95.50 70 PHE A O 1
ATOM 629 N N . SER A 1 71 ? -6.109 7.748 17.057 1.00 94.56 71 SER A N 1
ATOM 630 C CA . SER A 1 71 ? -6.317 7.318 18.448 1.00 94.56 71 SER A CA 1
ATOM 631 C C . SER A 1 71 ? -6.616 8.494 19.384 1.00 94.56 71 SER A C 1
ATOM 633 O O . SER A 1 71 ? -7.544 8.437 20.188 1.00 94.56 71 SER A O 1
ATOM 635 N N . ASN A 1 72 ? -5.92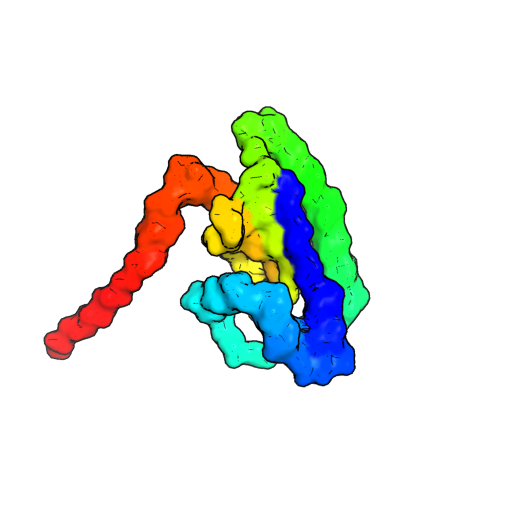2 9.625 19.217 1.00 96.12 72 ASN A N 1
ATOM 636 C CA . ASN A 1 72 ? -6.190 10.864 19.963 1.00 96.12 72 ASN A CA 1
ATOM 637 C C . ASN A 1 72 ? -7.583 11.467 19.687 1.00 96.12 72 ASN A C 1
ATOM 639 O O . ASN A 1 72 ? -8.003 12.391 20.383 1.00 96.12 72 ASN A O 1
ATOM 643 N N . LYS A 1 73 ? -8.285 10.991 18.654 1.00 94.38 73 LYS A N 1
ATOM 644 C CA . LYS A 1 73 ? -9.669 11.354 18.322 1.00 94.38 73 LYS A CA 1
ATOM 645 C C . LYS A 1 73 ? -10.678 10.267 18.715 1.00 94.38 73 LYS A C 1
ATOM 647 O O . LYS A 1 73 ? -11.845 10.384 18.357 1.00 94.38 73 LYS A O 1
ATOM 652 N N . GLY A 1 74 ? -10.251 9.233 19.446 1.00 93.69 74 GLY A N 1
ATOM 653 C CA . GLY A 1 74 ? -11.095 8.096 19.825 1.00 93.69 74 GLY A CA 1
ATOM 654 C C . GLY A 1 74 ? -11.399 7.148 18.660 1.00 93.69 74 GLY A C 1
ATOM 655 O O . GLY A 1 74 ? -12.408 6.445 18.685 1.00 93.69 74 GLY A O 1
ATOM 656 N N . LEU A 1 75 ? -10.569 7.169 17.612 1.00 93.12 75 LEU A N 1
ATOM 657 C CA . LEU A 1 75 ? -10.666 6.270 16.465 1.00 93.12 75 LEU A CA 1
ATOM 658 C C . LEU A 1 75 ? -9.566 5.214 16.573 1.00 93.12 75 LEU A C 1
ATOM 660 O O . LEU A 1 75 ? -8.380 5.515 16.467 1.00 93.12 75 LEU A O 1
ATOM 664 N N . HIS A 1 76 ? -9.998 3.986 16.812 1.00 90.94 76 HIS A N 1
ATOM 665 C CA . HIS A 1 76 ? -9.168 2.826 17.100 1.00 90.94 76 HIS A CA 1
ATOM 666 C C . HIS A 1 76 ? -8.915 2.030 15.807 1.00 90.94 76 HIS A C 1
ATOM 668 O O . HIS A 1 76 ? -9.866 1.731 15.085 1.00 90.94 76 HIS A O 1
ATOM 674 N N . LEU A 1 77 ? -7.644 1.755 15.475 1.00 91.94 77 LEU A N 1
ATOM 675 C CA . LEU A 1 77 ? -7.217 1.164 14.190 1.00 91.94 77 LEU A CA 1
ATOM 676 C C . LEU A 1 77 ? -6.726 -0.292 14.318 1.00 91.94 77 LEU A C 1
ATOM 678 O O . LEU A 1 77 ? -6.029 -0.797 13.438 1.00 91.94 77 LEU A O 1
ATOM 682 N N . GLU A 1 78 ? -7.023 -0.991 15.413 1.00 88.25 78 GLU A N 1
ATOM 683 C CA . GLU A 1 78 ? -6.528 -2.356 15.653 1.00 88.25 78 GLU A CA 1
ATOM 684 C C . GLU A 1 78 ? -7.163 -3.378 14.699 1.00 88.25 78 GLU A C 1
ATOM 686 O O . GLU A 1 78 ? -6.556 -4.408 14.417 1.00 88.25 78 GLU A O 1
ATOM 691 N N . GLN A 1 79 ? -8.356 -3.079 14.174 1.00 87.06 79 GLN A N 1
ATOM 692 C CA . GLN A 1 79 ? -9.078 -3.911 13.201 1.00 87.06 79 GLN A CA 1
ATOM 693 C C . GLN A 1 79 ? -8.857 -3.490 11.741 1.00 87.06 79 GLN A C 1
ATOM 695 O O . GLN A 1 79 ? -9.442 -4.097 10.843 1.00 87.06 79 GLN A O 1
ATOM 700 N N . VAL A 1 80 ? -8.036 -2.462 11.504 1.00 91.88 80 VAL A N 1
ATOM 701 C CA . VAL A 1 80 ? -7.700 -1.993 10.157 1.00 91.88 80 VAL A CA 1
ATOM 702 C C . VAL A 1 80 ? -6.396 -2.639 9.703 1.00 91.88 80 VAL A C 1
ATOM 704 O O . VAL A 1 80 ? -5.381 -2.601 10.411 1.00 91.88 80 VAL A O 1
ATOM 707 N N . GLU A 1 81 ? -6.429 -3.202 8.501 1.00 95.06 81 GLU A N 1
ATOM 708 C CA . GLU A 1 81 ? -5.244 -3.660 7.783 1.00 95.06 81 GLU A CA 1
ATOM 709 C C . GLU A 1 81 ? -4.899 -2.687 6.662 1.00 95.06 81 GLU A C 1
ATOM 711 O O . GLU A 1 81 ? -5.771 -2.093 6.029 1.00 95.06 81 GLU A O 1
ATOM 716 N N . VAL A 1 82 ? -3.606 -2.514 6.430 1.00 95.25 82 VAL A N 1
ATOM 717 C CA . VAL A 1 82 ? -3.069 -1.686 5.358 1.00 95.25 82 VAL A CA 1
ATOM 718 C C . VAL A 1 82 ? -2.218 -2.570 4.473 1.00 95.25 82 VAL A C 1
ATOM 720 O O . VAL A 1 82 ? -1.292 -3.213 4.955 1.00 95.25 82 VAL A O 1
ATOM 723 N N . VAL A 1 83 ? -2.502 -2.573 3.180 1.00 96.56 83 VAL A N 1
ATOM 724 C CA . VAL A 1 83 ? -1.687 -3.239 2.174 1.00 96.56 83 VAL A CA 1
ATOM 725 C C . VAL A 1 83 ? -0.904 -2.188 1.403 1.00 96.56 83 VAL A C 1
ATOM 727 O O . VAL A 1 83 ? -1.492 -1.293 0.800 1.00 96.56 83 VAL A O 1
ATOM 730 N N . LEU A 1 84 ? 0.420 -2.298 1.417 1.00 95.69 84 LEU A N 1
ATOM 731 C CA . LEU A 1 84 ? 1.317 -1.496 0.593 1.00 95.69 84 LEU A CA 1
ATOM 732 C C . LEU A 1 84 ? 1.681 -2.307 -0.642 1.00 95.69 84 LEU A C 1
ATOM 734 O O . LEU A 1 84 ? 2.121 -3.451 -0.527 1.00 95.69 84 LEU A O 1
ATOM 738 N N . PHE A 1 85 ? 1.480 -1.741 -1.823 1.00 95.44 85 PHE A N 1
ATOM 739 C CA . PHE A 1 85 ? 1.718 -2.452 -3.075 1.00 95.44 85 PHE A CA 1
ATOM 740 C C . PHE A 1 85 ? 2.058 -1.458 -4.193 1.00 95.44 85 PHE A C 1
ATOM 742 O O . PHE A 1 85 ? 1.899 -0.251 -4.017 1.00 95.44 85 PHE A O 1
ATOM 749 N N . ILE A 1 86 ? 2.544 -1.951 -5.329 1.00 94.44 86 ILE A N 1
ATOM 750 C CA . ILE A 1 86 ? 2.728 -1.164 -6.547 1.00 94.44 86 ILE A CA 1
ATOM 751 C C . ILE A 1 86 ? 1.587 -1.500 -7.498 1.00 94.44 86 ILE A C 1
ATOM 753 O O . ILE A 1 86 ? 1.375 -2.660 -7.856 1.00 94.44 86 ILE A O 1
ATOM 757 N N . GLY A 1 87 ? 0.843 -0.475 -7.891 1.00 90.62 87 GLY A N 1
ATOM 758 C CA . GLY A 1 87 ? -0.274 -0.581 -8.814 1.00 90.62 87 GLY A CA 1
ATOM 759 C C . GLY A 1 87 ? 0.085 -0.108 -10.220 1.00 90.62 87 GLY A C 1
ATOM 760 O O . GLY A 1 87 ? 1.159 -0.377 -10.761 1.00 90.62 87 GLY A O 1
ATOM 761 N N . GLN A 1 88 ? -0.870 0.585 -10.835 1.00 86.00 88 GLN A N 1
ATOM 762 C CA . GLN A 1 88 ? -0.773 1.159 -12.173 1.00 86.00 88 GLN A CA 1
ATOM 763 C C . GLN A 1 88 ? -0.978 2.682 -12.162 1.00 86.00 88 GLN A C 1
ATOM 765 O O . GLN A 1 88 ? -1.649 3.234 -13.033 1.00 86.00 88 GLN A O 1
ATOM 770 N N . GLY A 1 89 ? -0.368 3.387 -11.207 1.00 78.44 89 GLY A N 1
ATOM 771 C CA . GLY A 1 89 ? -0.241 4.847 -11.253 1.00 78.44 89 GLY A CA 1
ATOM 772 C C . GLY A 1 89 ? -1.466 5.610 -10.793 1.00 78.44 89 GLY A C 1
ATOM 773 O O . GLY A 1 89 ? -1.717 6.711 -11.280 1.00 78.44 89 GLY A O 1
ATOM 774 N N . SER A 1 90 ? -2.245 5.037 -9.882 1.00 74.44 90 SER A N 1
ATOM 775 C CA . SER A 1 90 ? -3.454 5.682 -9.381 1.00 74.44 90 SER A CA 1
ATOM 776 C C . SER A 1 90 ? -3.344 5.942 -7.894 1.00 74.44 90 SER A C 1
ATOM 778 O O . SER A 1 90 ? -2.975 5.040 -7.165 1.00 74.44 90 SER A O 1
ATOM 780 N N . SER A 1 91 ? -3.646 7.163 -7.449 1.00 67.81 91 SER A N 1
ATOM 781 C CA . SER A 1 91 ? -3.489 7.583 -6.046 1.00 67.81 91 SER A CA 1
ATOM 782 C C . SER A 1 91 ? -4.710 7.309 -5.181 1.00 67.81 91 SER A C 1
ATOM 784 O O . SER A 1 91 ? -4.692 7.555 -3.979 1.00 67.81 91 SER A O 1
ATOM 786 N N . ASN A 1 92 ? -5.797 6.882 -5.812 1.00 70.38 92 ASN A N 1
ATOM 787 C CA . ASN A 1 92 ? -7.036 6.564 -5.131 1.00 70.38 92 ASN A CA 1
ATOM 788 C C . ASN A 1 92 ? -6.929 5.134 -4.612 1.00 70.38 92 ASN A C 1
ATOM 790 O O . ASN A 1 92 ? -6.626 4.228 -5.391 1.00 70.38 92 ASN A O 1
ATOM 794 N N . GLY A 1 93 ? -7.147 4.967 -3.313 1.00 70.06 93 GLY A N 1
ATOM 795 C CA . GLY A 1 93 ? -7.287 3.676 -2.670 1.00 70.06 93 GLY A CA 1
ATOM 796 C C . GLY A 1 93 ? -8.747 3.239 -2.604 1.00 70.06 93 GLY A C 1
ATOM 797 O O . GLY A 1 93 ? -9.667 3.901 -3.092 1.00 70.06 93 GLY A O 1
ATOM 798 N N . HIS A 1 94 ? -8.957 2.073 -2.008 1.00 80.69 94 HIS A N 1
ATOM 799 C CA . HIS A 1 94 ? -10.267 1.648 -1.543 1.00 80.69 94 HIS A CA 1
ATOM 800 C C . HIS A 1 94 ? -10.081 0.675 -0.375 1.00 80.69 94 HIS A C 1
ATOM 802 O O . HIS A 1 94 ? -9.048 0.012 -0.256 1.00 80.69 94 HIS A O 1
ATOM 808 N N . ALA A 1 95 ? -11.101 0.545 0.472 1.00 86.31 95 ALA A N 1
ATOM 809 C CA . ALA A 1 95 ? -11.150 -0.490 1.500 1.00 86.31 95 ALA A CA 1
ATOM 810 C C . ALA A 1 95 ? -11.996 -1.695 1.055 1.00 86.31 95 ALA A C 1
ATOM 812 O O . ALA A 1 95 ? -13.038 -1.523 0.424 1.00 86.31 95 ALA A O 1
ATOM 813 N N . PHE A 1 96 ? -11.576 -2.904 1.408 1.00 88.69 96 PHE A N 1
ATOM 814 C CA . PHE A 1 96 ? -12.282 -4.161 1.154 1.00 88.69 96 PHE A CA 1
ATOM 815 C C . PHE A 1 96 ? -12.176 -5.083 2.373 1.00 88.69 96 PHE A C 1
ATOM 817 O O . PHE A 1 96 ? -11.485 -4.760 3.339 1.00 88.69 96 PHE A O 1
ATOM 824 N N . LEU A 1 97 ? -12.889 -6.209 2.364 1.00 89.38 97 LEU A N 1
ATOM 825 C CA . LEU A 1 97 ? -12.810 -7.192 3.442 1.00 89.38 97 LEU A CA 1
ATOM 826 C C . LEU A 1 97 ? -11.796 -8.284 3.074 1.00 89.38 97 LEU A C 1
ATOM 828 O O . LEU A 1 97 ? -11.986 -8.977 2.076 1.00 89.38 97 LEU A O 1
ATOM 832 N N . LEU A 1 98 ? -10.757 -8.449 3.891 1.00 91.00 98 LEU A N 1
ATOM 833 C CA . LEU A 1 98 ? -9.757 -9.515 3.780 1.00 91.00 98 LEU A CA 1
ATOM 834 C C . LEU A 1 98 ? -9.748 -10.287 5.099 1.00 91.00 98 LEU A C 1
ATOM 836 O O . LEU A 1 98 ? -9.595 -9.684 6.155 1.00 91.00 98 LEU A O 1
ATOM 840 N N . ASP A 1 99 ? -10.009 -11.594 5.055 1.00 88.50 99 ASP A N 1
ATOM 841 C CA . ASP A 1 99 ? -10.000 -12.482 6.229 1.00 88.50 99 ASP A CA 1
ATOM 842 C C . ASP A 1 99 ? -10.761 -11.937 7.460 1.00 88.50 99 ASP A C 1
ATOM 844 O O . ASP A 1 99 ? -10.366 -12.108 8.614 1.00 88.50 99 ASP A O 1
ATOM 848 N N . GLY A 1 100 ? -11.889 -11.262 7.209 1.00 86.75 100 GLY A N 1
ATOM 849 C CA . GLY A 1 100 ? -12.752 -10.686 8.245 1.00 86.75 100 GLY A CA 1
ATOM 850 C C . GLY A 1 100 ? -12.312 -9.320 8.783 1.00 86.75 100 GLY A C 1
ATOM 851 O O . GLY A 1 100 ? -12.937 -8.819 9.718 1.00 86.75 100 GLY A O 1
ATOM 852 N N . LYS A 1 101 ? -11.286 -8.694 8.199 1.00 90.06 101 LYS A N 1
ATOM 853 C CA . LYS A 1 101 ? -10.789 -7.366 8.574 1.00 90.06 101 LYS A CA 1
ATOM 854 C C . LYS A 1 101 ? -10.936 -6.360 7.437 1.00 90.06 101 LYS A C 1
ATOM 856 O O . LYS A 1 101 ? -10.810 -6.693 6.256 1.00 90.06 101 LYS A O 1
ATOM 861 N N . TRP A 1 102 ? -11.199 -5.107 7.803 1.00 92.00 102 TRP A N 1
ATOM 862 C CA . TRP A 1 102 ? -11.270 -4.015 6.837 1.00 92.00 102 TRP A CA 1
ATOM 863 C C . TRP A 1 102 ? -9.863 -3.611 6.424 1.00 92.00 102 TRP A C 1
ATOM 865 O O . TRP A 1 102 ? -9.076 -3.124 7.233 1.00 92.00 102 TRP A O 1
ATOM 875 N N . THR A 1 103 ? -9.575 -3.827 5.150 1.00 93.31 103 THR A N 1
ATOM 876 C CA . THR A 1 103 ? -8.249 -3.694 4.565 1.00 93.31 103 THR A CA 1
ATOM 877 C C . THR A 1 103 ? -8.252 -2.577 3.548 1.00 93.31 103 THR A C 1
ATOM 879 O O . THR A 1 103 ? -9.031 -2.616 2.600 1.00 93.31 103 THR A O 1
ATOM 882 N N . VAL A 1 104 ? -7.385 -1.588 3.729 1.00 93.38 104 VAL A N 1
ATOM 883 C CA . VAL A 1 104 ? -7.126 -0.547 2.727 1.00 93.38 104 VAL A CA 1
ATOM 884 C C . VAL A 1 104 ? -5.896 -0.917 1.933 1.00 93.38 104 VAL A C 1
ATOM 886 O O . VAL A 1 104 ? -4.935 -1.439 2.491 1.00 93.38 104 VAL A O 1
ATOM 889 N N . TRP A 1 105 ? -5.901 -0.623 0.643 1.00 93.06 105 TRP A N 1
ATOM 890 C CA . TRP A 1 105 ? -4.713 -0.760 -0.187 1.00 93.06 105 TRP A CA 1
ATOM 891 C C . TRP A 1 105 ? -4.183 0.603 -0.611 1.00 93.06 105 TRP A C 1
ATOM 893 O O . TRP A 1 105 ? -4.949 1.507 -0.941 1.00 93.06 105 TRP A O 1
ATOM 903 N N . LEU A 1 106 ? -2.859 0.741 -0.568 1.00 93.12 106 LEU A N 1
ATOM 904 C CA . LEU A 1 106 ? -2.124 1.980 -0.791 1.00 93.12 106 LEU A CA 1
ATOM 905 C C . LEU A 1 106 ? -1.090 1.756 -1.912 1.00 93.12 106 LEU A C 1
ATOM 907 O O . LEU A 1 106 ? -0.059 1.119 -1.670 1.00 93.12 106 LEU A O 1
ATOM 911 N N . PRO A 1 107 ? -1.352 2.251 -3.134 1.00 92.06 107 PRO A N 1
ATOM 912 C CA . PRO A 1 107 ? -0.435 2.145 -4.267 1.00 92.06 107 PRO A CA 1
ATOM 913 C C . PRO A 1 107 ? 0.736 3.122 -4.097 1.00 92.06 107 PRO A C 1
ATOM 915 O O . PRO A 1 107 ? 0.585 4.347 -4.213 1.00 92.06 107 PRO A O 1
ATOM 918 N N . LEU A 1 108 ? 1.917 2.586 -3.780 1.00 93.00 108 LEU A N 1
ATOM 919 C CA . LEU A 1 108 ? 3.067 3.378 -3.343 1.00 93.00 108 LEU A CA 1
ATOM 920 C C . LEU A 1 108 ? 3.598 4.311 -4.431 1.00 93.00 108 LEU A C 1
ATOM 922 O O . LEU A 1 108 ? 4.143 5.369 -4.121 1.00 93.00 108 LEU A O 1
ATOM 926 N N . GLU A 1 109 ? 3.403 3.978 -5.707 1.00 89.25 109 GLU A N 1
ATOM 927 C CA . GLU A 1 109 ? 3.876 4.759 -6.849 1.00 89.25 109 GLU A CA 1
ATOM 928 C C . GLU A 1 109 ? 3.204 6.141 -6.991 1.00 89.25 109 GLU A C 1
ATOM 930 O O . GLU A 1 109 ? 3.497 6.884 -7.929 1.00 89.25 109 GLU A O 1
ATOM 935 N N . THR A 1 110 ? 2.342 6.526 -6.052 1.00 86.38 110 THR A N 1
ATOM 936 C CA . THR A 1 110 ? 1.660 7.825 -6.057 1.00 86.38 110 THR A CA 1
ATOM 937 C C . THR A 1 110 ? 2.020 8.742 -4.890 1.00 86.38 110 THR A C 1
ATOM 939 O O . THR A 1 110 ? 1.748 9.943 -4.949 1.00 86.38 110 THR A O 1
ATOM 942 N N . TYR A 1 111 ? 2.696 8.231 -3.858 1.00 90.56 111 TYR A N 1
ATOM 943 C CA . TYR A 1 111 ? 3.067 9.023 -2.685 1.00 90.56 111 TYR A CA 1
ATOM 944 C C . TYR A 1 111 ? 4.456 9.639 -2.849 1.00 90.56 111 TYR A C 1
ATOM 946 O O . TYR A 1 111 ? 5.469 9.038 -2.515 1.00 90.56 111 TYR A O 1
ATOM 954 N N . SER A 1 112 ? 4.499 10.870 -3.356 1.00 90.00 112 SER A N 1
ATOM 955 C CA . SER A 1 112 ? 5.745 11.609 -3.613 1.00 90.00 112 SER A CA 1
ATOM 956 C C . SER A 1 112 ? 6.203 12.510 -2.461 1.00 90.00 112 SER A C 1
ATOM 958 O O . SER A 1 112 ? 7.246 13.152 -2.550 1.00 90.00 112 SER A O 1
ATOM 960 N N . SER A 1 113 ? 5.409 12.640 -1.394 1.00 93.50 113 SER A N 1
ATOM 961 C CA . SER A 1 113 ? 5.725 13.527 -0.269 1.00 93.50 113 SER A CA 1
ATOM 962 C C . SER A 1 113 ? 4.968 13.148 1.001 1.00 93.50 113 SER A C 1
ATOM 964 O O . SER A 1 113 ? 3.887 12.562 0.936 1.00 93.50 113 SER A O 1
ATOM 966 N N . LEU A 1 114 ? 5.483 13.567 2.163 1.00 94.50 114 LEU A N 1
ATOM 967 C CA . LEU A 1 114 ? 4.791 13.410 3.450 1.00 94.50 114 LEU A CA 1
ATOM 968 C C . LEU A 1 114 ? 3.395 14.044 3.455 1.00 94.50 114 LEU A C 1
ATOM 970 O O . LEU A 1 114 ? 2.483 13.499 4.065 1.00 94.50 114 LEU A O 1
ATOM 974 N N . PHE A 1 115 ? 3.216 15.174 2.765 1.00 93.94 115 PHE A N 1
ATOM 975 C CA . PHE A 1 115 ? 1.907 15.814 2.647 1.00 93.94 115 PHE A CA 1
ATOM 976 C C . PHE A 1 115 ? 0.916 14.934 1.877 1.00 93.94 115 PHE A C 1
ATOM 978 O O . PHE A 1 115 ? -0.222 14.769 2.311 1.00 93.94 115 PHE A O 1
ATOM 985 N N . ALA A 1 116 ? 1.352 14.329 0.767 1.00 92.12 116 ALA A N 1
ATOM 986 C CA . ALA A 1 116 ? 0.521 13.392 0.017 1.00 92.12 116 ALA A CA 1
ATOM 987 C C . ALA A 1 116 ? 0.150 12.176 0.878 1.00 92.12 116 ALA A C 1
ATOM 989 O O . ALA A 1 116 ? -1.017 11.793 0.916 1.00 92.12 116 ALA A O 1
ATOM 990 N N . VAL A 1 117 ? 1.111 11.625 1.626 1.00 94.25 117 VAL A N 1
ATOM 991 C CA . VAL A 1 117 ? 0.851 10.533 2.573 1.00 94.25 117 VAL A CA 1
ATOM 992 C C . VAL A 1 117 ? -0.186 10.952 3.616 1.00 94.25 117 VAL A C 1
ATOM 994 O O . VAL A 1 117 ? -1.185 10.263 3.791 1.00 94.25 117 VAL A O 1
ATOM 997 N N . ASP A 1 118 ? -0.010 12.106 4.260 1.00 94.88 118 ASP A N 1
ATOM 998 C CA . ASP A 1 118 ? -0.934 12.596 5.287 1.00 94.88 118 ASP A CA 1
ATOM 999 C C . ASP A 1 118 ? -2.369 12.735 4.779 1.00 94.88 118 ASP A C 1
ATOM 1001 O O . ASP A 1 118 ? -3.304 12.383 5.496 1.00 94.88 118 ASP A O 1
ATOM 1005 N N . VAL A 1 119 ? -2.555 13.241 3.560 1.00 92.69 119 VAL A N 1
ATOM 1006 C CA . VAL A 1 119 ? -3.886 13.451 2.981 1.00 92.69 119 VAL A CA 1
ATOM 1007 C C . VAL A 1 119 ? -4.505 12.128 2.540 1.00 92.69 119 VAL A C 1
ATOM 1009 O O . VAL A 1 119 ? -5.591 11.774 3.000 1.00 92.69 119 VAL A O 1
ATOM 1012 N N . PHE A 1 120 ? -3.826 11.395 1.659 1.00 91.88 120 PHE A N 1
ATOM 1013 C CA . PHE A 1 120 ? -4.414 10.236 0.995 1.00 91.88 120 PHE A CA 1
ATOM 1014 C C . PHE A 1 120 ? -4.462 9.013 1.908 1.00 91.88 120 PHE A C 1
ATOM 1016 O O . PHE A 1 120 ? -5.499 8.370 1.996 1.00 91.88 120 PHE A O 1
ATOM 1023 N N . VAL A 1 121 ? -3.410 8.722 2.677 1.00 93.12 121 VAL A N 1
ATOM 1024 C CA . VAL A 1 121 ? -3.437 7.560 3.582 1.00 93.12 121 VAL A CA 1
ATOM 1025 C C . VAL A 1 121 ? -4.474 7.751 4.688 1.00 93.12 121 VAL A C 1
ATOM 1027 O O . VAL A 1 121 ? -5.206 6.818 5.014 1.00 93.12 121 VAL A O 1
ATOM 1030 N N . SER A 1 122 ? -4.618 8.969 5.222 1.00 94.31 122 SER A N 1
ATOM 1031 C CA . SER A 1 122 ? -5.694 9.261 6.179 1.00 94.31 122 SER A CA 1
ATOM 1032 C C . SER A 1 122 ? -7.081 9.102 5.556 1.00 94.31 122 SER A C 1
ATOM 1034 O O . SER A 1 122 ? -7.993 8.622 6.228 1.00 94.31 122 SER A O 1
ATOM 1036 N N . HIS A 1 123 ? -7.249 9.504 4.292 1.00 92.94 123 HIS A N 1
ATOM 1037 C CA . HIS A 1 123 ? -8.500 9.335 3.557 1.00 92.94 123 HIS A CA 1
ATOM 1038 C C . HIS A 1 123 ? -8.872 7.853 3.417 1.00 92.94 123 HIS A C 1
ATOM 1040 O O . HIS A 1 123 ? -9.987 7.468 3.767 1.00 92.94 123 HIS A O 1
ATOM 1046 N N . GLU A 1 124 ? -7.924 7.005 3.020 1.00 91.75 124 GLU A N 1
ATOM 1047 C CA . GLU A 1 124 ? -8.178 5.569 2.879 1.00 91.75 124 GLU A CA 1
ATOM 1048 C C . GLU A 1 124 ? -8.467 4.891 4.223 1.00 91.75 124 GLU A C 1
ATOM 1050 O O . GLU A 1 124 ? -9.437 4.143 4.350 1.00 91.75 124 GLU A O 1
ATOM 1055 N N . ILE A 1 125 ? -7.709 5.214 5.277 1.00 93.62 125 ILE A N 1
ATOM 1056 C CA . ILE A 1 125 ? -7.990 4.715 6.634 1.00 93.62 125 ILE A CA 1
ATOM 1057 C C . ILE A 1 125 ? -9.403 5.121 7.088 1.00 93.62 125 ILE A C 1
ATOM 1059 O O . ILE A 1 125 ? -10.107 4.331 7.724 1.00 93.62 125 ILE A O 1
ATOM 1063 N N . ALA A 1 126 ? -9.861 6.328 6.737 1.00 91.88 126 ALA A N 1
ATOM 1064 C CA . ALA A 1 126 ? -11.218 6.764 7.049 1.00 91.88 126 ALA A CA 1
ATOM 1065 C C . ALA A 1 126 ? -12.283 5.904 6.346 1.00 91.88 126 ALA A C 1
ATOM 1067 O O . ALA A 1 126 ? -13.311 5.611 6.959 1.00 91.88 126 ALA A O 1
ATOM 1068 N N . HIS A 1 127 ? -12.042 5.432 5.116 1.00 90.12 127 HIS A N 1
ATOM 1069 C CA . HIS A 1 127 ? -12.938 4.476 4.456 1.00 90.12 127 HIS A CA 1
ATOM 1070 C C . HIS A 1 127 ? -13.071 3.166 5.238 1.00 90.12 127 HIS A C 1
ATOM 1072 O O . HIS A 1 127 ? -14.198 2.727 5.478 1.00 90.12 127 HIS A O 1
ATOM 1078 N N . ALA A 1 128 ? -11.964 2.583 5.709 1.00 91.56 128 ALA A N 1
ATOM 1079 C CA . ALA A 1 128 ? -12.008 1.372 6.536 1.00 91.56 128 ALA A CA 1
ATOM 1080 C C . ALA A 1 128 ? -12.845 1.575 7.807 1.00 91.56 128 ALA A C 1
ATOM 1082 O O . ALA A 1 128 ? -13.710 0.761 8.129 1.00 91.56 128 ALA A O 1
ATOM 1083 N N . LEU A 1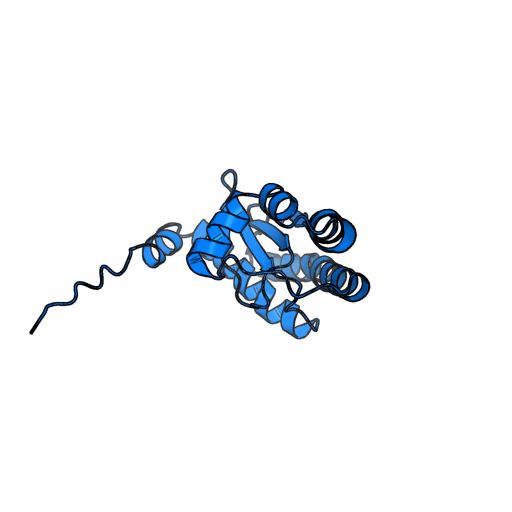 129 ? -12.638 2.700 8.496 1.00 91.50 129 LEU A N 1
ATOM 1084 C CA . LEU A 1 129 ? -13.389 3.052 9.701 1.00 91.50 129 LEU A CA 1
ATOM 1085 C C . LEU A 1 129 ? -14.884 3.253 9.428 1.00 91.50 129 LEU A C 1
ATOM 1087 O O . LEU A 1 129 ? -15.722 2.833 10.232 1.00 91.50 129 LEU A O 1
ATOM 1091 N N . HIS A 1 130 ? -15.235 3.883 8.304 1.00 89.62 130 HIS A N 1
ATOM 1092 C CA . HIS A 1 130 ? -16.629 4.026 7.892 1.00 89.62 130 HIS A CA 1
ATOM 1093 C C . HIS A 1 130 ? -17.276 2.662 7.653 1.00 89.62 130 HIS A C 1
ATOM 1095 O O . HIS A 1 130 ? -18.374 2.427 8.153 1.00 89.62 130 HIS A O 1
ATOM 1101 N N . TYR A 1 131 ? -16.597 1.748 6.959 1.00 87.81 131 TYR A N 1
ATOM 1102 C CA . TYR A 1 131 ? -17.126 0.410 6.692 1.00 87.81 131 TYR A CA 1
ATOM 1103 C C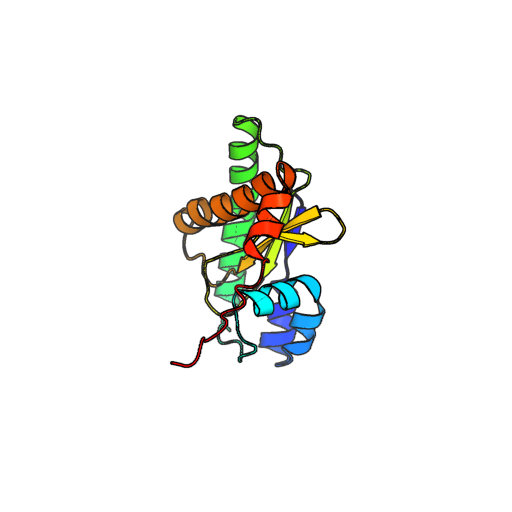 . TYR A 1 131 ? -17.194 -0.464 7.947 1.00 87.81 131 TYR A C 1
ATOM 1105 O O . TYR A 1 131 ? -18.137 -1.236 8.098 1.00 87.81 131 TYR A O 1
ATOM 1113 N N . GLN A 1 132 ? -16.283 -0.281 8.903 1.00 86.25 132 GLN A N 1
ATOM 1114 C CA . GLN A 1 132 ? -16.354 -0.946 10.204 1.00 86.25 132 GLN A CA 1
ATOM 1115 C C . GLN A 1 132 ? -17.595 -0.533 11.002 1.00 86.25 132 GLN A C 1
ATOM 1117 O O . GLN A 1 132 ? -18.232 -1.375 11.632 1.00 86.25 132 GLN A O 1
ATOM 1122 N N . ARG A 1 133 ? -17.958 0.754 10.976 1.00 86.56 133 ARG A N 1
ATOM 1123 C CA . ARG A 1 133 ? -19.137 1.264 11.696 1.00 86.56 133 ARG A CA 1
ATOM 1124 C C . ARG A 1 133 ? -20.442 1.052 10.939 1.00 86.56 133 ARG A C 1
ATOM 1126 O O . ARG A 1 133 ? -21.479 0.855 11.565 1.00 86.56 133 ARG A O 1
ATOM 1133 N N . GLN A 1 134 ? -20.396 1.115 9.614 1.00 86.62 134 GLN A N 1
ATOM 1134 C CA . GLN A 1 134 ? -21.553 0.974 8.742 1.00 86.62 134 GLN A CA 1
ATOM 1135 C C . GLN A 1 134 ? -21.175 0.178 7.478 1.00 86.62 134 GLN A C 1
ATOM 1137 O O . GLN A 1 134 ? -20.917 0.765 6.421 1.00 86.62 134 GLN A O 1
ATOM 1142 N N . PRO A 1 135 ? -21.183 -1.167 7.563 1.00 82.56 135 PRO A N 1
ATOM 1143 C CA . PRO A 1 135 ? -20.824 -2.051 6.448 1.00 82.56 135 PRO A CA 1
ATOM 1144 C C . PRO A 1 135 ? -21.672 -1.844 5.184 1.00 82.56 135 PRO A C 1
ATOM 1146 O O . PRO A 1 135 ? -21.214 -2.081 4.067 1.00 82.56 135 PRO A O 1
ATOM 1149 N N . ASP A 1 136 ? -22.900 -1.340 5.331 1.00 81.94 136 ASP A N 1
ATOM 1150 C CA . ASP A 1 136 ? -23.802 -1.061 4.210 1.00 81.94 136 ASP A CA 1
ATOM 1151 C C . ASP A 1 136 ? -23.250 -0.018 3.225 1.00 81.94 136 ASP A C 1
ATOM 1153 O O . ASP A 1 136 ? -23.631 -0.027 2.052 1.00 81.94 136 ASP A O 1
ATOM 1157 N N . PHE A 1 137 ? -22.329 0.857 3.653 1.00 76.00 137 PHE A N 1
ATOM 1158 C CA . PHE A 1 137 ? -21.677 1.810 2.749 1.00 76.00 137 PHE A CA 1
ATOM 1159 C C . PHE A 1 137 ? -20.766 1.135 1.721 1.00 76.00 137 PHE A C 1
ATOM 1161 O O . PHE A 1 137 ? -20.670 1.616 0.596 1.00 76.00 137 PHE A O 1
ATOM 1168 N N . PHE A 1 138 ? -20.162 -0.003 2.061 1.00 72.19 138 PHE A N 1
ATOM 1169 C CA . PHE A 1 138 ? -19.410 -0.805 1.096 1.00 72.19 138 PHE A CA 1
ATOM 1170 C C . PHE A 1 138 ? -20.351 -1.417 0.039 1.00 72.19 138 PHE A C 1
ATOM 1172 O O . PHE A 1 138 ? -20.073 -1.431 -1.161 1.00 72.19 138 PHE A O 1
ATOM 1179 N N . SER A 1 139 ? -21.529 -1.867 0.479 1.00 60.19 139 SER A N 1
ATOM 1180 C CA . SER A 1 139 ? -22.524 -2.547 -0.363 1.00 60.19 139 SER A CA 1
ATOM 1181 C C . SER A 1 139 ? -23.315 -1.598 -1.278 1.00 60.19 139 SER A C 1
ATOM 1183 O O . SER A 1 139 ? -23.816 -1.999 -2.330 1.00 60.19 139 SER A O 1
ATOM 1185 N N . SER A 1 140 ? -23.464 -0.327 -0.898 1.00 56.28 140 SER A N 1
ATOM 1186 C CA . SER A 1 140 ? -24.219 0.658 -1.683 1.00 56.28 140 SER A CA 1
ATOM 1187 C C . SER A 1 140 ? -23.467 1.130 -2.934 1.00 56.28 140 SER A C 1
ATOM 1189 O O . SER A 1 140 ? -24.113 1.420 -3.942 1.00 56.28 140 SER A O 1
ATOM 1191 N N . GLY A 1 141 ? -22.128 1.116 -2.915 1.00 52.12 141 GLY A N 1
ATOM 1192 C CA . GLY A 1 141 ? -21.280 1.387 -4.084 1.00 52.12 141 GLY A CA 1
ATOM 1193 C C . GLY A 1 141 ? -21.192 0.222 -5.080 1.00 52.12 141 GLY A C 1
ATOM 1194 O O . GLY A 1 141 ? -20.987 0.439 -6.272 1.00 52.12 141 GLY A O 1
ATOM 1195 N N . THR A 1 142 ? -21.416 -1.015 -4.625 1.00 49.94 142 THR A N 1
ATOM 1196 C CA . THR A 1 142 ? -21.330 -2.234 -5.454 1.00 49.94 142 THR A CA 1
ATOM 1197 C C . THR A 1 142 ? -22.644 -2.630 -6.129 1.00 49.94 142 THR A C 1
ATOM 1199 O O . THR A 1 142 ? -22.654 -3.524 -6.985 1.00 49.94 142 THR A O 1
ATOM 1202 N N . LYS A 1 143 ? -23.761 -1.943 -5.837 1.00 45.16 143 LYS A N 1
ATOM 1203 C CA . LYS A 1 143 ? -24.998 -2.075 -6.623 1.00 45.16 143 LYS A CA 1
ATOM 1204 C C . LYS A 1 143 ? -24.751 -1.563 -8.042 1.00 45.16 143 LYS A C 1
ATOM 1206 O O . LYS A 1 143 ? -24.909 -0.380 -8.330 1.00 45.16 143 LYS A O 1
ATOM 1211 N N . LYS A 1 144 ? -24.389 -2.496 -8.932 1.00 43.94 144 LYS A N 1
ATOM 1212 C CA . LYS A 1 144 ? -24.327 -2.340 -10.390 1.00 43.94 144 LYS A CA 1
ATOM 1213 C C . LYS A 1 144 ? -25.422 -1.377 -10.851 1.00 43.94 144 LYS A C 1
ATOM 1215 O O . LYS A 1 144 ? -26.606 -1.721 -10.800 1.00 43.94 144 LYS A O 1
ATOM 1220 N N . ARG A 1 145 ? -25.037 -0.208 -11.372 1.00 38.50 145 ARG A N 1
ATOM 1221 C CA . ARG A 1 145 ? -25.890 0.520 -12.314 1.00 38.50 145 ARG A CA 1
ATOM 1222 C C . ARG A 1 145 ? -26.125 -0.431 -13.488 1.00 38.50 145 ARG A C 1
ATOM 1224 O O . ARG A 1 145 ? -25.290 -0.534 -14.379 1.00 38.50 145 ARG A O 1
ATOM 1231 N N . LYS A 1 146 ? -27.245 -1.160 -13.485 1.00 33.84 146 LYS A N 1
ATOM 1232 C CA . LYS A 1 146 ? -27.822 -1.683 -14.724 1.00 33.84 146 LYS A CA 1
ATOM 1233 C C . LYS A 1 146 ? -28.190 -0.449 -15.540 1.00 33.84 146 LYS A C 1
ATOM 1235 O O . LYS A 1 146 ? -29.255 0.126 -15.345 1.00 33.84 146 LYS A O 1
ATOM 1240 N N . ILE A 1 147 ? -27.275 -0.001 -16.393 1.00 40.66 147 ILE A N 1
ATOM 1241 C CA . ILE A 1 147 ? -27.608 0.930 -17.463 1.00 40.66 147 ILE A CA 1
ATOM 1242 C C . ILE A 1 147 ? -28.430 0.104 -18.450 1.00 40.66 147 ILE A C 1
ATOM 1244 O O . ILE A 1 147 ? -27.893 -0.583 -19.311 1.00 40.66 147 ILE A O 1
ATOM 1248 N N . THR A 1 148 ? -29.745 0.078 -18.257 1.00 35.31 148 THR A N 1
ATOM 1249 C CA . THR A 1 148 ? -30.671 -0.311 -19.316 1.00 35.31 148 THR A CA 1
ATOM 1250 C C . THR A 1 148 ? -30.692 0.838 -20.309 1.00 35.31 148 THR A C 1
ATOM 1252 O O . THR A 1 148 ? -31.286 1.880 -20.030 1.00 35.31 148 THR A O 1
ATOM 1255 N N . PHE A 1 149 ? -30.018 0.667 -21.446 1.00 40.03 149 PHE A N 1
ATOM 1256 C CA . PHE A 1 149 ? -30.323 1.473 -22.619 1.00 40.03 149 PHE A CA 1
ATOM 1257 C C . PHE A 1 149 ? -31.759 1.134 -23.025 1.00 40.03 149 PHE A C 1
ATOM 1259 O O . PHE A 1 149 ? -32.067 0.005 -23.393 1.00 40.03 149 PHE A O 1
ATOM 1266 N N . SER A 1 150 ? -32.658 2.095 -22.833 1.00 45.19 150 SER A N 1
ATOM 1267 C CA . SER A 1 150 ? -33.958 2.099 -23.490 1.00 45.19 150 SER A CA 1
ATOM 1268 C C . SER A 1 150 ? -33.698 2.588 -24.903 1.00 45.19 150 SER A C 1
ATOM 1270 O O . SER A 1 150 ? -33.478 3.786 -25.085 1.00 45.19 150 SER A O 1
ATOM 1272 N N . ASP A 1 151 ? -33.718 1.679 -25.871 1.00 46.84 151 ASP A N 1
ATOM 1273 C CA . ASP A 1 151 ? -33.775 2.046 -27.282 1.00 46.84 151 ASP A CA 1
ATOM 1274 C C . ASP A 1 151 ? -34.983 2.972 -27.499 1.00 46.84 151 ASP A C 1
ATOM 1276 O O . ASP A 1 151 ? -36.111 2.661 -27.100 1.00 46.84 151 ASP A O 1
ATOM 1280 N N . LYS A 1 152 ? -34.722 4.147 -28.067 1.00 42.25 152 LYS A N 1
ATOM 1281 C CA . LYS A 1 152 ? -35.717 5.033 -28.666 1.00 42.25 152 LYS A CA 1
ATOM 1282 C C . LYS A 1 152 ? -35.265 5.366 -30.073 1.00 42.25 152 LYS A C 1
ATOM 1284 O O . LYS A 1 152 ? -34.057 5.651 -30.227 1.00 42.25 152 LYS A O 1
#

Radius of gyration: 16.49 Å; Cα contacts (8 Å, |Δi|>4): 202; chains: 1; bounding box: 51×30×49 Å

pLDDT: mean 86.99, std 14.78, range [33.84, 97.94]

Foldseek 3Di:
DAEAELLVVCCVQCAVPVHVVSSCVVPVVQVVVCCVPPDPPDRADDHDSVLSVVLVCLLVVCVVVLQVVCVVVVHHCPLEYEYEDADRADQAWEWDADPNGTYIYGHSNHDPDNVSSNPRVNVRSVRRSCCVVPVVVVVVVVPDPPPPPPDD

Mean predicted aligned error: 6.22 Å

Solvent-accessible surface area (backbone atoms only — not comparable to full-atom values): 8887 Å² total; per-residue (Å²): 94,48,79,48,72,39,58,66,46,41,47,52,23,39,65,74,61,71,35,54,68,63,37,44,63,72,47,48,73,58,46,54,54,42,46,72,76,75,45,73,101,64,85,80,81,86,75,58,66,69,60,51,51,52,26,48,49,57,47,61,72,42,46,65,59,51,52,49,55,38,43,78,70,78,41,82,47,75,65,35,35,38,34,39,35,79,65,86,77,50,73,76,58,56,52,47,82,53,100,90,28,35,26,27,44,44,37,40,80,52,46,88,43,72,68,50,39,60,54,50,55,51,52,33,55,47,47,25,54,48,35,71,78,40,54,62,65,60,56,62,74,64,60,72,80,79,79,74,81,75,88,126

Sequence (152 aa):
MHVIDLTQDYIRYVIQQDRPALYEDSLPQLFEHYYQFWASRSSYFYKDESEIWHRSELVRDRLPFLEKKFSNKGLHLEQVEVVLFIGQGSSNGHAFLLDGKWTVWLPLETYSSLFAVDVFVSHEIAHALHYQRQPDFFSSGTKKRKITFSDK

Secondary structure (DSSP, 8-state):
-EEEE-HHHHIIIIITT--HHHHHTTSHHHHHHHHHHT--S-------HHHHHHHHHHHHHHHHHHHHHHHTTT---TTEEEEEE--SS----EEEEETTEEEEEEEGGG--SHHHHHHHHHHHHHHHHHHHH-THHHHHHHS---------